Protein AF-A0A2G9U4A0-F1 (afdb_monomer_lite)

pLDDT: mean 71.08, std 21.42, range [26.77, 97.75]

Secondary structure (DSSP, 8-state):
-----TT---TTHHHHHHHHHHHHT---TTT------TT-TT--------PPPP-HHHHHHHHHHHHHHHHHSS-TTTT--GGGHHHHHHHHHHHTSHHHHHHHHTTS-HHHHHHHHHHHHH--TT----HHHHHHHHHHHHHHHHHHHHHHHHHHHHHHHHHS--

Sequence (166 aa):
MKCEGLKVKNPTLRHEARVYEALKTYSSPHFLTFEDRGLVDDRFVFIVLKMKEQSRKDDLESWWYMIIEFMLGKLPWADMKPNQIDEIKHMKKQVRLKPNLKKFLKNTPEEYMTNIILYIDTLHYNSIPDYDHVAAHLEAAVKAVSAKLIEILFTTHNFLETNEIL

Organism: Teladorsagia circumcincta (NCBI:txid45464)

Structure (mmCIF, N/CA/C/O backbone):
data_AF-A0A2G9U4A0-F1
#
_entry.id   AF-A0A2G9U4A0-F1
#
loop_
_atom_site.group_PDB
_atom_site.id
_atom_site.type_symbol
_atom_site.label_atom_id
_atom_site.label_alt_id
_atom_site.label_comp_id
_atom_site.label_asym_id
_atom_site.label_entity_id
_atom_site.label_seq_id
_atom_site.pdbx_PDB_ins_code
_atom_site.Cartn_x
_atom_site.Cartn_y
_atom_site.Cartn_z
_atom_site.occupancy
_atom_site.B_iso_or_equiv
_atom_site.auth_seq_id
_atom_site.auth_comp_id
_atom_site.auth_asym_id
_atom_site.auth_atom_id
_atom_site.pdbx_PDB_model_num
ATOM 1 N N . MET A 1 1 ? 6.999 -5.408 -21.739 1.00 31.44 1 MET A N 1
ATOM 2 C CA . MET A 1 1 ? 7.551 -4.446 -22.716 1.00 31.44 1 MET A CA 1
ATOM 3 C C . MET A 1 1 ? 6.690 -4.501 -23.963 1.00 31.44 1 MET A C 1
ATOM 5 O O . MET A 1 1 ? 6.592 -5.568 -24.557 1.00 31.44 1 MET A O 1
ATOM 9 N N . LYS A 1 2 ? 6.059 -3.400 -24.371 1.00 26.77 2 LYS A N 1
ATOM 10 C CA . LYS A 1 2 ? 5.556 -3.286 -25.743 1.00 26.77 2 LYS A CA 1
ATOM 11 C C . LYS A 1 2 ? 5.960 -1.916 -26.267 1.00 26.77 2 LYS A C 1
ATOM 13 O O . LYS A 1 2 ? 5.456 -0.899 -25.812 1.00 26.77 2 LYS A O 1
ATOM 18 N N . CYS A 1 3 ? 6.938 -1.926 -27.160 1.00 34.81 3 CYS A N 1
ATOM 19 C CA . CYS A 1 3 ? 7.445 -0.761 -27.863 1.00 34.81 3 CYS A CA 1
ATOM 20 C C . CYS A 1 3 ? 7.218 -1.046 -29.340 1.00 34.81 3 CYS A C 1
ATOM 22 O O . CYS A 1 3 ? 7.746 -2.029 -29.857 1.00 34.81 3 CYS A O 1
ATOM 24 N N . GLU A 1 4 ? 6.430 -0.224 -30.015 1.00 38.50 4 GLU A N 1
ATOM 25 C CA . GLU A 1 4 ? 6.264 -0.326 -31.459 1.00 38.50 4 GLU A CA 1
ATOM 26 C C . GLU A 1 4 ? 6.776 0.962 -32.090 1.00 38.50 4 GLU A C 1
ATOM 28 O O . GLU A 1 4 ? 6.467 2.064 -31.641 1.00 38.50 4 GLU A O 1
ATOM 33 N N . GLY A 1 5 ? 7.637 0.825 -33.097 1.00 39.84 5 GLY A N 1
ATOM 34 C CA . GLY A 1 5 ? 8.106 1.970 -33.866 1.00 39.84 5 GLY A CA 1
ATOM 35 C C . GLY A 1 5 ? 6.970 2.562 -34.701 1.00 39.84 5 GLY A C 1
ATOM 36 O O . GLY A 1 5 ? 6.062 1.846 -35.110 1.00 39.84 5 GLY A O 1
ATOM 37 N N . LEU A 1 6 ? 7.073 3.848 -35.046 1.00 40.47 6 LEU A N 1
ATOM 38 C CA . LEU A 1 6 ? 6.104 4.594 -35.872 1.00 40.47 6 LEU A CA 1
ATOM 39 C C . LEU A 1 6 ? 5.721 3.890 -37.196 1.00 40.47 6 LEU A C 1
ATOM 41 O O . LEU A 1 6 ? 4.683 4.166 -37.786 1.00 40.47 6 LEU A O 1
ATOM 45 N N . LYS A 1 7 ? 6.569 2.976 -37.678 1.00 44.50 7 LYS A N 1
ATOM 46 C CA . LYS A 1 7 ? 6.385 2.224 -38.928 1.00 44.50 7 LYS A CA 1
ATOM 47 C C . LYS A 1 7 ? 5.835 0.805 -38.728 1.00 44.50 7 LYS A C 1
ATOM 49 O O . LYS A 1 7 ? 5.693 0.070 -39.705 1.00 44.50 7 LYS A O 1
ATOM 54 N N . VAL A 1 8 ? 5.545 0.396 -37.494 1.00 47.66 8 VAL A N 1
ATOM 55 C CA . VAL A 1 8 ? 4.986 -0.925 -37.191 1.00 47.66 8 VAL A CA 1
ATOM 56 C C . VAL A 1 8 ? 3.507 -0.931 -37.565 1.00 47.66 8 VAL A C 1
ATOM 58 O O . VAL A 1 8 ? 2.704 -0.174 -37.029 1.00 47.66 8 VAL A O 1
ATOM 61 N N . LYS A 1 9 ? 3.125 -1.800 -38.503 1.00 48.53 9 LYS A N 1
ATOM 62 C CA . LYS A 1 9 ? 1.715 -2.038 -38.827 1.00 48.53 9 LYS A CA 1
ATOM 63 C C . LYS A 1 9 ? 1.155 -3.089 -37.871 1.00 48.53 9 LYS A C 1
ATOM 65 O O . LYS A 1 9 ? 1.306 -4.282 -38.113 1.00 48.53 9 LYS A O 1
ATOM 70 N N . ASN A 1 10 ? 0.508 -2.640 -36.798 1.00 49.88 10 ASN A N 1
ATOM 71 C CA . ASN A 1 10 ? -0.194 -3.490 -35.835 1.00 49.88 10 ASN A CA 1
ATOM 72 C C . ASN A 1 10 ? -1.723 -3.294 -35.951 1.00 49.88 10 ASN A C 1
ATOM 74 O O . ASN A 1 10 ? -2.191 -2.156 -35.892 1.00 49.88 10 ASN A O 1
ATOM 78 N N . PRO A 1 11 ? -2.531 -4.363 -36.089 1.00 54.50 11 PRO A N 1
ATOM 79 C CA . PRO A 1 11 ? -3.995 -4.262 -36.158 1.00 54.50 11 PRO A CA 1
ATOM 80 C C . PRO A 1 11 ? -4.647 -3.637 -34.906 1.00 54.50 11 PRO A C 1
ATOM 82 O O . PRO A 1 11 ? -5.750 -3.090 -34.996 1.00 54.50 11 PRO A O 1
ATOM 85 N N . THR A 1 12 ? -3.959 -3.653 -33.760 1.00 48.00 12 THR A N 1
ATOM 86 C CA . THR A 1 12 ? -4.426 -3.084 -32.480 1.00 48.00 12 THR A CA 1
ATOM 87 C C . THR A 1 12 ? -4.358 -1.550 -32.442 1.00 48.00 12 THR A C 1
ATOM 89 O O . THR A 1 12 ? -5.209 -0.922 -31.813 1.00 48.00 12 THR A O 1
ATOM 92 N N . LEU A 1 13 ? -3.451 -0.928 -33.215 1.00 49.50 13 LEU A N 1
ATOM 93 C CA . LEU A 1 13 ? -3.317 0.539 -33.332 1.00 49.50 1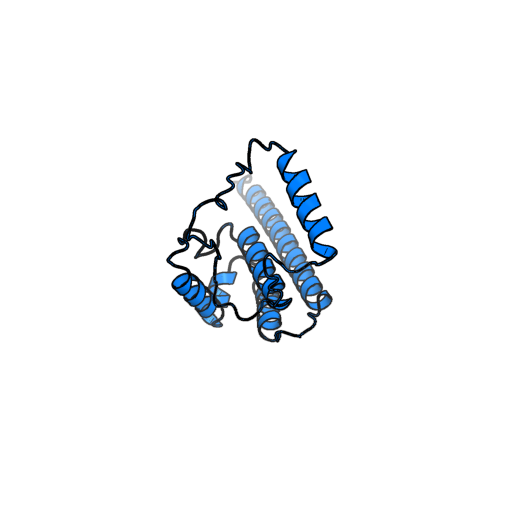3 LEU A CA 1
ATOM 94 C C . LEU A 1 13 ? -4.613 1.212 -33.794 1.00 49.50 13 LEU A C 1
ATOM 96 O O . LEU A 1 13 ? -4.877 2.365 -33.477 1.00 49.50 13 LEU A O 1
ATOM 100 N N . ARG A 1 14 ? -5.454 0.489 -34.541 1.00 48.91 14 ARG A N 1
ATOM 101 C CA . ARG A 1 14 ? -6.740 0.998 -35.029 1.00 48.91 14 ARG A CA 1
ATOM 102 C C . ARG A 1 14 ? -7.757 1.196 -33.901 1.00 48.91 14 ARG A C 1
ATOM 104 O O . ARG A 1 14 ? -8.622 2.057 -34.020 1.00 48.91 14 ARG A O 1
ATOM 111 N N . HIS A 1 15 ? -7.664 0.401 -32.834 1.00 49.72 15 HIS A N 1
ATOM 112 C CA . HIS A 1 15 ? -8.517 0.537 -31.651 1.00 49.72 15 HIS A CA 1
ATOM 113 C C . HIS A 1 15 ? -8.030 1.691 -30.777 1.00 49.72 15 HIS A C 1
ATOM 115 O O . HIS A 1 15 ? -8.831 2.537 -30.394 1.00 49.72 15 HIS A O 1
ATOM 121 N N . GLU A 1 16 ? -6.718 1.793 -30.567 1.00 49.91 16 GLU A N 1
ATOM 122 C CA . GLU A 1 16 ? -6.102 2.909 -29.843 1.00 49.91 16 GLU A CA 1
ATOM 123 C C . GLU A 1 16 ? -6.368 4.245 -30.559 1.00 49.91 16 GLU A C 1
ATOM 125 O O . GLU A 1 16 ? -6.848 5.189 -29.939 1.00 49.91 16 GLU A O 1
ATOM 130 N N . ALA A 1 17 ? -6.212 4.309 -31.886 1.00 52.75 17 ALA A N 1
ATOM 131 C CA . ALA A 1 17 ? -6.543 5.489 -32.692 1.00 52.75 17 ALA A CA 1
ATOM 132 C C . ALA A 1 17 ? -8.034 5.877 -32.633 1.00 52.75 17 ALA A C 1
ATOM 134 O O . ALA A 1 17 ? -8.365 7.059 -32.684 1.00 52.75 17 ALA A O 1
ATOM 135 N N . ARG A 1 18 ? -8.946 4.904 -32.499 1.00 51.78 18 ARG A N 1
ATOM 136 C CA . ARG A 1 18 ? -10.384 5.172 -32.308 1.00 51.78 18 ARG A CA 1
ATOM 137 C C . ARG A 1 18 ? -10.678 5.774 -30.942 1.00 51.78 18 ARG A C 1
ATOM 139 O O . ARG A 1 18 ? -11.528 6.652 -30.855 1.00 51.78 18 ARG A O 1
ATOM 146 N N . VAL A 1 19 ? -9.972 5.334 -29.902 1.00 54.06 19 VAL A N 1
ATOM 147 C CA . VAL A 1 19 ? -10.039 5.964 -28.576 1.00 54.06 19 VAL A CA 1
ATOM 148 C C . VAL A 1 19 ? -9.502 7.398 -28.655 1.00 54.06 19 VAL A C 1
ATOM 150 O O . VAL A 1 19 ? -10.145 8.307 -28.142 1.00 54.06 19 VAL A O 1
ATOM 153 N N . TYR A 1 20 ? -8.402 7.631 -29.380 1.00 53.97 20 TYR A N 1
ATOM 154 C CA . TYR A 1 20 ? -7.873 8.979 -29.639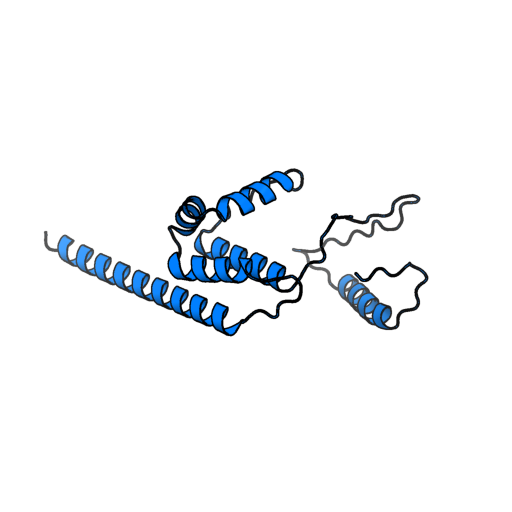 1.00 53.97 20 TYR A CA 1
ATOM 155 C C . TYR A 1 20 ? -8.865 9.897 -30.377 1.00 53.97 20 TYR A C 1
ATOM 157 O O . TYR A 1 20 ? -9.032 11.050 -29.988 1.00 53.97 20 TYR A O 1
ATOM 165 N N . GLU A 1 21 ? -9.544 9.406 -31.416 1.00 56.94 21 GLU A N 1
ATOM 166 C CA . GLU A 1 21 ? -10.603 10.146 -32.128 1.00 56.94 21 GLU A CA 1
ATOM 167 C C . GLU A 1 21 ? -11.827 10.422 -31.237 1.00 56.94 21 GLU A C 1
ATOM 169 O O . GLU A 1 21 ? -12.341 11.540 -31.190 1.00 56.94 21 GLU A O 1
ATOM 174 N N . ALA A 1 22 ? -12.264 9.434 -30.452 1.00 55.66 22 ALA A N 1
ATOM 175 C CA . ALA A 1 22 ? -13.383 9.595 -29.524 1.00 55.66 22 ALA A CA 1
ATOM 176 C C . ALA A 1 22 ? -13.084 10.620 -28.413 1.00 55.66 22 ALA A C 1
ATOM 178 O O . ALA A 1 22 ? -13.973 11.347 -27.982 1.00 55.66 22 ALA A O 1
ATOM 179 N N . LEU A 1 23 ? -11.830 10.736 -27.976 1.00 50.84 23 LEU A N 1
ATOM 180 C CA . LEU A 1 23 ? -11.435 11.729 -26.975 1.00 50.84 23 LEU A CA 1
ATOM 181 C C . LEU A 1 23 ? -11.377 13.155 -27.540 1.00 50.84 23 LEU A C 1
ATOM 183 O O . LEU A 1 23 ? -11.669 14.099 -26.810 1.00 50.84 23 LEU A O 1
ATOM 187 N N . LYS A 1 24 ? -11.081 13.333 -28.836 1.00 55.12 24 LYS A N 1
ATOM 188 C CA . LYS A 1 24 ? -11.136 14.652 -29.499 1.00 55.12 24 LYS A CA 1
ATOM 189 C C . LYS A 1 24 ? -12.550 15.224 -29.587 1.00 55.12 24 LYS A C 1
ATOM 191 O O . LYS A 1 24 ? -12.711 16.438 -29.666 1.00 55.12 24 LYS A O 1
ATOM 196 N N . THR A 1 25 ? -13.567 14.366 -29.589 1.00 58.81 25 THR A N 1
ATOM 197 C CA . THR A 1 25 ? -14.973 14.785 -29.709 1.00 58.81 25 THR A CA 1
ATOM 198 C C . THR A 1 25 ? -15.614 15.154 -28.370 1.00 58.81 25 THR A C 1
ATOM 200 O O . THR A 1 25 ? -16.719 15.695 -28.360 1.00 58.81 25 THR A O 1
ATOM 203 N N . TYR A 1 26 ? -14.925 14.937 -27.244 1.00 49.69 26 TYR A N 1
ATOM 204 C CA . TYR A 1 26 ? -15.447 15.226 -25.910 1.00 49.69 26 TYR A CA 1
ATOM 205 C C . TYR A 1 26 ? -14.808 16.492 -25.320 1.00 49.69 26 TYR A C 1
ATOM 207 O O . TYR A 1 26 ? -13.662 16.484 -24.874 1.00 49.69 26 TYR A O 1
ATOM 215 N N . SER A 1 27 ? -15.558 17.596 -25.282 1.00 51.53 27 SER A N 1
ATOM 216 C CA . SER A 1 27 ? -15.140 18.818 -24.583 1.00 51.53 27 SER A CA 1
ATOM 217 C C . SER A 1 27 ? -15.582 18.739 -23.121 1.00 51.53 27 SER A C 1
ATOM 219 O O . SER A 1 27 ? -16.753 18.943 -22.804 1.00 51.53 27 SER A O 1
ATOM 221 N N . SER A 1 28 ? -14.657 18.386 -22.225 1.00 48.31 28 SER A N 1
ATOM 222 C CA . SER A 1 28 ? -14.900 18.427 -20.781 1.00 48.31 28 SER A CA 1
ATOM 223 C C . SER A 1 28 ? -14.330 19.722 -20.200 1.00 48.31 28 SER A C 1
ATOM 225 O O . SER A 1 28 ? -13.112 19.897 -20.213 1.00 48.31 28 SER A O 1
ATOM 227 N N . PRO A 1 29 ? -15.159 20.612 -19.629 1.00 50.59 29 PRO A N 1
ATOM 228 C CA . PRO A 1 29 ? -14.690 21.876 -19.068 1.00 50.59 29 PRO A CA 1
ATOM 229 C C . PRO A 1 29 ? -13.950 21.716 -17.730 1.00 50.59 29 PRO A C 1
ATOM 231 O O . PRO A 1 29 ? -13.636 22.722 -17.102 1.00 50.59 29 PRO A O 1
ATOM 234 N N . HIS A 1 30 ? -13.752 20.493 -17.220 1.00 38.94 30 HIS A N 1
ATOM 235 C CA . HIS A 1 30 ? -13.213 20.268 -15.869 1.00 38.94 30 HIS A CA 1
ATOM 236 C C . HIS A 1 30 ? -11.914 19.455 -15.840 1.00 38.94 30 HIS A C 1
ATOM 238 O O . HIS A 1 30 ? -11.149 19.607 -14.894 1.00 38.94 30 HIS A O 1
ATOM 244 N N . PHE A 1 31 ? -11.637 18.613 -16.847 1.00 42.66 31 PHE A N 1
ATOM 245 C CA . PHE A 1 31 ? -10.534 17.642 -16.741 1.00 42.66 31 PHE A CA 1
ATOM 246 C C . PHE A 1 31 ? -9.672 17.435 -17.996 1.00 42.66 31 PHE A C 1
ATOM 248 O O . PHE A 1 31 ? -8.701 16.687 -17.917 1.00 42.66 31 PHE A O 1
ATOM 255 N N . LEU A 1 32 ? -9.943 18.087 -19.134 1.00 45.09 32 LEU A N 1
ATOM 256 C CA . LEU A 1 32 ? -9.089 17.953 -20.322 1.00 45.09 32 LEU A CA 1
ATOM 257 C C . LEU A 1 32 ? -9.018 19.252 -21.140 1.00 45.09 32 LEU A C 1
ATOM 259 O O . LEU A 1 32 ? -9.975 19.620 -21.815 1.00 45.09 32 LEU A O 1
ATOM 263 N N . THR A 1 33 ? -7.847 19.886 -21.172 1.00 44.03 33 THR A N 1
ATOM 264 C CA . THR A 1 33 ? -7.403 20.664 -22.335 1.00 44.03 33 THR A CA 1
ATOM 265 C C . THR A 1 33 ? -6.446 19.789 -23.139 1.00 44.03 33 THR A C 1
ATOM 267 O O . THR A 1 33 ? -5.415 19.341 -22.640 1.00 44.03 33 THR A O 1
ATOM 270 N N . PHE A 1 34 ? -6.818 19.481 -24.379 1.00 46.81 34 PHE A N 1
ATOM 271 C CA . PHE A 1 34 ? -5.982 18.705 -25.290 1.00 46.81 34 PHE A CA 1
ATOM 272 C C . PHE A 1 34 ? -4.877 19.603 -25.864 1.00 46.81 34 PHE A C 1
ATOM 274 O O . PHE A 1 34 ? -5.173 20.572 -26.559 1.00 46.81 34 PHE A O 1
ATOM 281 N N . GLU A 1 35 ? -3.612 19.272 -25.602 1.00 48.62 35 GLU A N 1
ATOM 282 C CA . GLU A 1 35 ? -2.457 19.902 -26.250 1.00 48.62 35 GLU A CA 1
ATOM 283 C C . GLU A 1 35 ? -1.619 18.848 -26.981 1.00 48.62 35 GLU A C 1
ATOM 285 O O . GLU A 1 35 ? -0.912 18.051 -26.360 1.00 48.62 35 GLU A O 1
ATOM 290 N N . ASP A 1 36 ? -1.676 18.859 -28.314 1.00 47.69 36 ASP A N 1
ATOM 291 C CA . ASP A 1 36 ? -0.812 18.037 -29.160 1.00 47.69 36 ASP A CA 1
ATOM 292 C C . ASP A 1 36 ? 0.560 18.705 -29.311 1.00 47.69 36 ASP A C 1
ATOM 294 O O . ASP A 1 36 ? 0.721 19.703 -30.014 1.00 47.69 36 ASP A O 1
ATOM 298 N N . ARG A 1 37 ? 1.562 18.163 -28.614 1.00 47.09 37 ARG A N 1
ATOM 299 C CA . ARG A 1 37 ? 2.949 18.656 -28.643 1.00 47.09 37 ARG A CA 1
ATOM 300 C C . ARG A 1 37 ? 3.863 17.813 -29.542 1.00 47.09 37 ARG A C 1
ATOM 302 O O . ARG A 1 37 ? 5.082 17.963 -29.469 1.00 47.09 37 ARG A O 1
ATOM 309 N N . GLY A 1 38 ? 3.300 16.934 -30.375 1.00 48.53 38 GLY A N 1
ATOM 310 C CA . GLY A 1 38 ? 4.036 15.981 -31.216 1.00 48.53 38 GLY A CA 1
ATOM 311 C C . GLY A 1 38 ? 4.685 16.558 -32.481 1.00 48.53 38 GLY A C 1
ATOM 312 O O . GLY A 1 38 ? 5.309 15.807 -33.222 1.00 48.53 38 GLY A O 1
ATOM 313 N N . LEU A 1 39 ? 4.552 17.863 -32.739 1.00 48.91 39 LEU A N 1
ATOM 314 C CA . LEU A 1 39 ? 5.024 18.539 -33.960 1.00 48.91 39 LEU A CA 1
ATOM 315 C C . LEU A 1 39 ? 6.296 19.388 -33.764 1.00 48.91 39 LEU A C 1
ATOM 317 O O . LEU A 1 39 ? 6.558 20.296 -34.547 1.00 48.91 39 LEU A O 1
ATOM 321 N N . VAL A 1 40 ? 7.084 19.139 -32.715 1.00 47.78 40 VAL A N 1
ATOM 322 C CA . VAL A 1 40 ? 8.364 19.840 -32.515 1.00 47.78 40 VAL A CA 1
ATOM 323 C C . VAL A 1 40 ? 9.497 19.006 -33.108 1.00 47.78 40 VAL A C 1
ATOM 325 O O . VAL A 1 40 ? 9.807 17.935 -32.582 1.00 47.78 40 VAL A O 1
ATOM 328 N N . ASP A 1 41 ? 10.124 19.512 -34.172 1.00 38.97 41 ASP A N 1
ATOM 329 C CA . ASP A 1 41 ? 11.323 18.902 -34.754 1.00 38.97 41 ASP A CA 1
ATOM 330 C C . ASP A 1 41 ? 12.420 18.736 -33.680 1.00 38.97 41 ASP A C 1
ATOM 332 O O . ASP A 1 41 ? 12.645 19.620 -32.849 1.00 38.97 41 ASP A O 1
ATOM 336 N N . ASP A 1 42 ? 13.050 17.557 -33.663 1.00 43.38 42 ASP A N 1
ATOM 337 C CA . ASP A 1 42 ? 14.041 17.091 -32.675 1.00 43.38 42 ASP A CA 1
ATOM 338 C C . ASP A 1 42 ? 13.575 16.916 -31.216 1.00 43.38 42 ASP A C 1
ATOM 340 O O . ASP A 1 42 ? 14.397 16.844 -30.295 1.00 43.38 42 ASP A O 1
ATOM 344 N N . ARG A 1 43 ? 12.273 16.723 -30.953 1.00 34.16 43 ARG A N 1
ATOM 345 C CA . ARG A 1 43 ? 11.827 16.251 -29.626 1.00 34.16 43 ARG A CA 1
ATOM 346 C C . ARG A 1 43 ? 10.896 15.045 -29.656 1.00 34.16 43 ARG A C 1
ATOM 348 O O . ARG A 1 43 ? 9.686 15.157 -29.804 1.00 34.16 43 ARG A O 1
ATOM 355 N N . PHE A 1 44 ? 11.471 13.891 -29.317 1.00 31.88 44 PHE A N 1
ATOM 356 C CA . PHE A 1 44 ? 10.743 12.783 -28.707 1.00 31.88 44 PHE A CA 1
ATOM 357 C C . PHE A 1 44 ? 10.364 13.153 -27.269 1.00 31.88 44 PHE A C 1
ATOM 359 O O . PHE A 1 44 ? 11.238 13.321 -26.419 1.00 31.88 44 PHE A O 1
ATOM 366 N N . VAL A 1 45 ? 9.071 13.238 -26.964 1.00 32.69 45 VAL A N 1
ATOM 367 C CA . VAL A 1 45 ? 8.609 13.301 -25.571 1.00 32.69 45 VAL A CA 1
ATOM 368 C C . VAL A 1 45 ? 8.256 11.886 -25.127 1.00 32.69 45 VAL A C 1
ATOM 370 O O . VAL A 1 45 ? 7.108 11.459 -25.189 1.00 32.69 45 VAL A O 1
ATOM 373 N N . PHE A 1 46 ? 9.270 11.145 -24.684 1.00 32.72 46 PHE A N 1
ATOM 374 C CA . PHE A 1 46 ? 9.072 9.951 -23.869 1.00 32.72 46 PHE A CA 1
ATOM 375 C C . PHE A 1 46 ? 9.365 10.307 -22.416 1.00 32.72 46 PHE A C 1
ATOM 377 O O . PHE A 1 46 ? 10.453 10.782 -22.091 1.00 32.72 46 PHE A O 1
ATOM 384 N N . ILE A 1 47 ? 8.425 10.016 -21.519 1.00 31.16 47 ILE A N 1
ATOM 385 C CA . ILE A 1 47 ? 8.757 9.859 -20.106 1.00 31.16 47 ILE A CA 1
ATOM 386 C C . ILE A 1 47 ? 9.435 8.491 -19.980 1.00 31.16 47 ILE A C 1
ATOM 388 O O . ILE A 1 47 ? 8.782 7.455 -19.864 1.00 31.16 47 ILE A O 1
ATOM 392 N N . VAL A 1 48 ? 10.767 8.481 -20.054 1.00 31.97 48 VAL A N 1
ATOM 393 C CA . VAL A 1 48 ? 11.584 7.297 -19.767 1.00 31.97 48 VAL A CA 1
ATOM 394 C C . VAL A 1 48 ? 11.732 7.195 -18.254 1.00 31.97 48 VAL A C 1
ATOM 396 O O . VAL A 1 48 ? 12.718 7.636 -17.666 1.00 31.97 48 VAL A O 1
ATOM 399 N N . LEU A 1 49 ? 10.738 6.609 -17.593 1.00 30.44 49 LEU A N 1
ATOM 400 C CA . LEU A 1 49 ? 10.975 6.064 -16.265 1.00 30.44 49 LEU A CA 1
ATOM 401 C C . LEU A 1 49 ? 11.768 4.772 -16.462 1.00 30.44 49 LEU A C 1
ATOM 403 O O . LEU A 1 49 ? 11.332 3.866 -17.171 1.00 30.44 49 LEU A O 1
ATOM 407 N N . LYS A 1 50 ? 12.951 4.683 -15.851 1.00 30.66 50 LYS A N 1
ATOM 408 C CA . LYS A 1 50 ? 13.740 3.448 -15.772 1.00 30.66 50 LYS A CA 1
ATOM 409 C C . LYS A 1 50 ? 12.965 2.451 -14.898 1.00 30.66 50 LYS A C 1
ATOM 411 O O . LYS A 1 50 ? 13.233 2.321 -13.707 1.00 30.66 50 LYS A O 1
ATOM 416 N N . MET A 1 51 ? 11.929 1.836 -15.460 1.00 36.84 51 MET A N 1
ATOM 417 C CA . MET A 1 51 ? 11.007 0.964 -14.742 1.00 36.84 51 MET A CA 1
ATOM 418 C C . MET A 1 51 ? 11.465 -0.481 -14.902 1.00 36.84 51 MET A C 1
ATOM 420 O O . MET A 1 51 ? 11.577 -0.991 -16.015 1.00 36.84 51 MET A O 1
ATOM 424 N N . LYS A 1 52 ? 11.680 -1.166 -13.773 1.00 51.00 52 LYS A N 1
ATOM 425 C CA . LYS A 1 52 ? 11.302 -2.582 -13.719 1.00 51.00 52 LYS A CA 1
ATOM 426 C C . LYS A 1 52 ? 9.857 -2.656 -14.211 1.00 51.00 52 LYS A C 1
ATOM 428 O O . LYS A 1 52 ? 9.067 -1.797 -13.832 1.00 51.00 52 LYS A O 1
ATOM 433 N N . GLU A 1 53 ? 9.538 -3.611 -15.074 1.00 62.22 53 GLU A N 1
ATOM 434 C CA . GLU A 1 53 ? 8.163 -3.777 -15.542 1.00 62.22 53 GLU A CA 1
ATOM 435 C C . GLU A 1 53 ? 7.204 -3.822 -14.337 1.00 62.22 53 GLU A C 1
ATOM 437 O O . GLU A 1 53 ? 7.519 -4.452 -13.325 1.00 62.22 53 GLU A O 1
ATOM 442 N N . GLN A 1 54 ? 6.086 -3.094 -14.421 1.00 71.62 54 GLN A N 1
ATOM 443 C CA . GLN A 1 54 ? 5.038 -3.126 -13.400 1.00 71.62 54 GLN A CA 1
ATOM 444 C C . GLN A 1 54 ? 4.247 -4.430 -13.517 1.00 71.62 54 GLN A C 1
ATOM 446 O O . GLN A 1 54 ? 4.071 -4.971 -14.610 1.00 71.62 54 GLN A O 1
ATOM 451 N N . SER A 1 55 ? 3.781 -4.930 -12.384 1.00 83.06 55 SER A N 1
ATOM 452 C CA . SER A 1 55 ? 3.054 -6.185 -12.231 1.00 83.06 55 SER A CA 1
ATOM 453 C C . SER A 1 55 ? 1.782 -6.003 -11.417 1.00 83.06 55 SER A C 1
ATOM 455 O O . SER A 1 55 ? 1.582 -4.981 -10.768 1.00 83.06 55 SER A O 1
ATOM 457 N N . ARG A 1 56 ? 0.961 -7.058 -11.356 1.00 87.75 56 ARG A N 1
ATOM 458 C CA . ARG A 1 56 ? -0.276 -7.105 -10.553 1.00 87.75 56 ARG A CA 1
ATOM 459 C C . ARG A 1 56 ? -0.081 -6.702 -9.091 1.00 87.75 56 ARG A C 1
ATOM 461 O O . ARG A 1 56 ? -1.005 -6.199 -8.461 1.00 87.75 56 ARG A O 1
ATOM 468 N N . LYS A 1 57 ? 1.105 -6.948 -8.526 1.00 88.44 57 LYS A N 1
ATOM 469 C CA . LYS A 1 57 ? 1.394 -6.559 -7.143 1.00 88.44 57 LYS A CA 1
ATOM 470 C C . LYS A 1 57 ? 1.526 -5.042 -6.988 1.00 88.44 57 LYS A C 1
ATOM 472 O O . LYS A 1 57 ? 1.160 -4.516 -5.946 1.00 88.44 57 LYS A O 1
ATOM 477 N N . ASP A 1 58 ? 2.038 -4.357 -8.011 1.00 85.38 58 ASP A N 1
ATOM 478 C CA . ASP A 1 58 ? 2.228 -2.906 -8.004 1.00 85.38 58 ASP A CA 1
ATOM 479 C C . ASP A 1 58 ? 0.865 -2.190 -8.079 1.00 85.38 58 ASP A C 1
ATOM 481 O O . ASP A 1 58 ? 0.666 -1.155 -7.435 1.00 85.38 58 ASP A O 1
ATOM 485 N N . ASP A 1 59 ? -0.105 -2.794 -8.779 1.00 88.38 59 ASP A N 1
ATOM 486 C CA . ASP A 1 59 ? -1.508 -2.361 -8.765 1.00 88.38 59 ASP A CA 1
ATOM 487 C C . ASP A 1 59 ? -2.131 -2.519 -7.366 1.00 88.38 59 ASP A C 1
ATOM 489 O O . ASP A 1 59 ? -2.749 -1.584 -6.853 1.00 88.38 59 ASP A O 1
ATOM 493 N N . LEU A 1 60 ? -1.923 -3.668 -6.706 1.00 88.44 60 LEU A N 1
ATOM 494 C CA . LEU A 1 60 ? -2.409 -3.903 -5.338 1.00 88.44 60 LEU A CA 1
ATOM 495 C C . LEU A 1 60 ? -1.766 -2.971 -4.308 1.00 88.44 60 LEU A C 1
ATOM 497 O O . LEU A 1 60 ? -2.448 -2.491 -3.405 1.00 88.44 60 LEU A O 1
ATOM 501 N N . GLU A 1 61 ? -0.470 -2.693 -4.435 1.00 89.81 61 GLU A N 1
ATOM 502 C CA . GLU A 1 61 ? 0.220 -1.743 -3.564 1.00 89.81 61 GLU A CA 1
ATOM 503 C C . GLU A 1 61 ? -0.353 -0.329 -3.726 1.00 89.81 61 GLU A C 1
ATOM 505 O O . GLU A 1 61 ? -0.621 0.352 -2.732 1.00 89.81 61 GLU A O 1
ATOM 510 N N . SER A 1 62 ? -0.574 0.106 -4.970 1.00 86.06 62 SER A N 1
ATOM 511 C CA . SER A 1 62 ? -1.213 1.391 -5.270 1.00 86.06 62 SER A CA 1
ATOM 512 C C . SER A 1 62 ? -2.613 1.471 -4.663 1.00 86.06 62 SER A C 1
ATOM 514 O O . SER A 1 62 ? -2.930 2.443 -3.975 1.00 86.06 62 SER A O 1
ATOM 516 N N . TRP A 1 63 ? -3.417 0.421 -4.839 1.00 91.75 63 TRP A N 1
ATOM 517 C CA . TRP A 1 63 ? -4.750 0.321 -4.250 1.00 91.75 63 TRP A CA 1
ATOM 518 C C . TRP A 1 63 ? -4.719 0.389 -2.718 1.00 91.75 63 TRP A C 1
ATOM 520 O O . TRP A 1 63 ? -5.476 1.152 -2.120 1.00 91.75 63 TRP A O 1
ATOM 530 N N . TRP A 1 64 ? -3.807 -0.336 -2.068 1.00 93.75 64 TRP A N 1
ATOM 531 C CA . TRP A 1 64 ? -3.676 -0.306 -0.611 1.00 93.75 64 TRP A CA 1
ATOM 532 C C . TRP A 1 64 ? -3.388 1.111 -0.100 1.00 93.75 64 TRP A C 1
ATOM 534 O O . TRP A 1 64 ? -4.003 1.561 0.867 1.00 93.75 64 TRP A O 1
ATOM 544 N N . TYR A 1 65 ? -2.506 1.853 -0.779 1.00 86.88 65 TYR A N 1
ATOM 545 C CA . TYR A 1 65 ? -2.233 3.246 -0.429 1.00 86.88 65 TYR A CA 1
ATOM 546 C C . TYR A 1 65 ? -3.446 4.163 -0.618 1.00 86.88 65 TYR A C 1
ATOM 548 O O . TYR A 1 65 ? -3.645 5.040 0.221 1.00 86.88 65 TYR A O 1
ATOM 556 N N . MET A 1 66 ? -4.269 3.947 -1.649 1.00 84.12 66 MET A N 1
ATOM 557 C CA . MET A 1 66 ? -5.524 4.693 -1.830 1.00 84.12 66 MET A CA 1
ATOM 558 C C . MET A 1 66 ? -6.496 4.452 -0.671 1.00 84.12 66 MET A C 1
ATOM 560 O O . MET A 1 66 ? -7.069 5.398 -0.139 1.00 84.12 66 MET A O 1
ATOM 564 N N . ILE A 1 67 ? -6.653 3.199 -0.234 1.00 82.31 67 ILE A N 1
ATOM 565 C CA . ILE A 1 67 ? -7.523 2.864 0.902 1.00 82.31 67 ILE A CA 1
ATOM 566 C C . ILE A 1 67 ? -7.026 3.531 2.189 1.00 82.31 67 ILE A C 1
ATOM 568 O O . ILE A 1 67 ? -7.819 4.112 2.929 1.00 82.31 67 ILE A O 1
ATOM 572 N N . ILE A 1 68 ? -5.716 3.500 2.446 1.00 86.12 68 ILE A N 1
ATOM 573 C CA . ILE A 1 68 ? -5.134 4.193 3.600 1.00 86.12 68 ILE A CA 1
ATOM 574 C C . ILE A 1 68 ? -5.338 5.707 3.511 1.00 86.12 68 ILE A C 1
ATOM 576 O O . ILE A 1 68 ? -5.653 6.337 4.520 1.00 86.12 68 ILE A O 1
ATOM 580 N N . GLU A 1 69 ? -5.198 6.297 2.326 1.00 84.12 69 GLU A N 1
ATOM 581 C CA . GLU A 1 69 ? -5.467 7.719 2.121 1.00 84.12 69 GLU A CA 1
ATOM 582 C C . GLU A 1 69 ? -6.927 8.072 2.409 1.00 84.12 69 GLU A C 1
ATOM 584 O O . GLU A 1 69 ? -7.177 9.058 3.092 1.00 84.12 69 GLU A O 1
ATOM 589 N N . PHE A 1 70 ? -7.890 7.245 1.996 1.00 80.31 70 PHE A N 1
ATOM 590 C CA . PHE A 1 70 ? -9.300 7.456 2.342 1.00 80.31 70 PHE A CA 1
ATOM 591 C C . PHE A 1 70 ? -9.562 7.387 3.850 1.00 80.31 70 PHE A C 1
ATOM 593 O O . PHE A 1 70 ? -10.395 8.134 4.356 1.00 80.31 70 PHE A O 1
ATOM 600 N N . MET A 1 71 ? -8.844 6.531 4.584 1.00 82.75 71 MET A N 1
ATOM 601 C CA . MET A 1 71 ? -8.982 6.422 6.042 1.00 82.75 71 MET A CA 1
ATOM 602 C C . MET A 1 71 ? -8.311 7.580 6.795 1.00 82.75 71 MET A C 1
ATOM 604 O O . MET A 1 71 ? -8.825 8.030 7.816 1.00 82.75 71 MET A O 1
ATOM 608 N N . LEU A 1 72 ? -7.149 8.041 6.327 1.00 82.38 72 LEU A N 1
ATOM 609 C CA . LEU A 1 72 ? -6.334 9.055 7.010 1.00 82.38 72 LEU A CA 1
ATOM 610 C C . LEU A 1 72 ? -6.545 10.478 6.470 1.00 82.38 72 LEU A C 1
ATOM 612 O O . LEU A 1 72 ? -6.042 11.439 7.050 1.00 82.38 72 LEU A O 1
ATOM 616 N N . GLY A 1 73 ? -7.234 10.615 5.340 1.00 80.00 73 GLY A N 1
ATOM 617 C CA . GLY A 1 73 ? -7.430 11.849 4.580 1.00 80.00 73 GLY A CA 1
ATOM 618 C C . GLY A 1 73 ? -6.233 12.256 3.717 1.00 80.00 73 GLY A C 1
ATOM 619 O O . GLY A 1 73 ? -6.421 12.884 2.677 1.00 80.00 73 GLY A O 1
ATOM 620 N N . LYS A 1 74 ? -5.000 11.934 4.133 1.00 82.00 74 LYS A N 1
ATOM 621 C CA . LYS A 1 74 ? -3.784 12.335 3.417 1.00 82.00 74 LYS A CA 1
ATOM 622 C C . LYS A 1 74 ? -2.594 11.425 3.704 1.00 82.00 74 LYS A C 1
ATOM 624 O O . LYS A 1 74 ? -2.317 11.100 4.860 1.00 82.00 74 LYS A O 1
ATOM 629 N N . LEU A 1 75 ? -1.830 11.082 2.667 1.00 86.06 75 LEU A N 1
ATOM 630 C CA . LEU A 1 75 ? -0.548 10.389 2.824 1.00 86.06 75 LEU A CA 1
ATOM 631 C C . LEU A 1 75 ? 0.608 11.358 3.156 1.00 86.06 75 LEU A C 1
ATOM 633 O O . LEU A 1 75 ? 0.608 12.500 2.696 1.00 86.06 75 LEU A O 1
ATOM 637 N N . PRO A 1 76 ? 1.663 10.906 3.867 1.00 87.88 76 PRO A N 1
ATOM 638 C CA . PRO A 1 76 ? 2.816 11.738 4.232 1.00 87.88 76 PRO A CA 1
ATOM 639 C C . PRO A 1 76 ? 3.543 12.390 3.051 1.00 87.88 76 PRO A C 1
ATOM 641 O O . PRO A 1 76 ? 4.212 13.401 3.229 1.00 87.88 76 PRO A O 1
ATOM 644 N N . TRP A 1 77 ? 3.432 11.802 1.858 1.00 87.50 77 TRP A N 1
ATOM 645 C CA . TRP A 1 77 ? 4.064 12.278 0.626 1.00 87.50 77 TRP A CA 1
ATOM 646 C C . TRP A 1 77 ? 3.091 12.955 -0.351 1.00 87.50 77 TRP A C 1
ATOM 648 O O . TRP A 1 77 ? 3.472 13.216 -1.488 1.00 87.50 77 TRP A O 1
ATOM 658 N N . ALA A 1 78 ? 1.844 13.230 0.046 1.00 82.88 78 ALA A N 1
ATOM 659 C CA . ALA A 1 78 ? 0.824 13.764 -0.865 1.00 82.88 78 ALA A CA 1
ATOM 660 C C . ALA A 1 78 ? 1.167 15.155 -1.443 1.00 82.88 78 ALA A C 1
ATOM 662 O O . ALA A 1 78 ? 0.805 15.443 -2.578 1.00 82.88 78 ALA A O 1
ATOM 663 N N . ASP A 1 79 ? 1.905 15.994 -0.705 1.00 83.00 79 ASP A N 1
ATOM 664 C CA . ASP A 1 79 ? 2.314 17.339 -1.164 1.00 83.00 79 ASP A CA 1
ATOM 665 C C . ASP A 1 79 ? 3.679 17.370 -1.863 1.00 83.00 79 ASP A C 1
ATOM 667 O O . ASP A 1 79 ? 4.183 18.438 -2.226 1.00 83.00 79 ASP A O 1
ATOM 671 N N . MET A 1 80 ? 4.334 16.217 -2.002 1.00 79.00 80 MET A N 1
ATOM 672 C CA . MET A 1 80 ? 5.687 16.166 -2.542 1.00 79.00 80 MET A CA 1
ATOM 673 C C . MET A 1 80 ? 5.677 16.354 -4.054 1.00 79.00 80 MET A C 1
ATOM 675 O O . MET A 1 80 ? 4.835 15.826 -4.780 1.00 79.00 80 MET A O 1
ATOM 679 N N . LYS A 1 81 ? 6.654 17.113 -4.545 1.00 78.19 81 LYS A N 1
ATOM 680 C CA . LYS A 1 81 ? 6.748 17.469 -5.960 1.00 78.19 81 LYS A CA 1
ATOM 681 C C . LYS A 1 81 ? 7.342 16.321 -6.788 1.00 78.19 81 LYS A C 1
ATOM 683 O O . LYS A 1 81 ? 8.101 15.509 -6.258 1.00 78.19 81 LYS A O 1
ATOM 688 N N . PRO A 1 82 ? 7.101 16.278 -8.115 1.00 73.31 82 PRO A N 1
ATOM 689 C CA . PRO A 1 82 ? 7.644 15.230 -8.987 1.00 73.31 82 PRO A CA 1
ATOM 690 C C . PRO A 1 82 ? 9.175 15.083 -8.946 1.00 73.31 82 PRO A C 1
ATOM 692 O O . PRO A 1 82 ? 9.698 13.988 -9.131 1.00 73.31 82 PRO A O 1
ATOM 695 N N . ASN A 1 83 ? 9.908 16.164 -8.664 1.00 78.81 83 ASN A N 1
ATOM 696 C CA . ASN A 1 83 ? 11.365 16.139 -8.507 1.00 78.81 83 ASN A CA 1
ATOM 697 C C . ASN A 1 83 ? 11.840 15.497 -7.186 1.00 78.81 83 ASN A C 1
ATOM 699 O O . ASN A 1 83 ? 13.035 15.268 -7.032 1.00 78.81 83 ASN A O 1
ATOM 703 N N . GLN A 1 84 ? 10.935 15.174 -6.258 1.00 70.94 84 GLN A N 1
ATOM 704 C CA . GLN A 1 84 ? 11.224 14.501 -4.985 1.00 70.94 84 GLN A CA 1
ATOM 705 C C . GLN A 1 84 ? 10.914 12.994 -5.031 1.00 70.94 84 GLN A C 1
ATOM 707 O O . GLN A 1 84 ? 10.787 12.344 -3.996 1.00 70.94 84 GLN A O 1
ATOM 712 N N . ILE A 1 85 ? 10.788 12.401 -6.223 1.00 75.75 85 ILE A N 1
ATOM 713 C CA . ILE A 1 85 ? 10.362 11.003 -6.391 1.00 75.75 85 ILE A CA 1
ATOM 714 C C . ILE A 1 85 ? 11.228 9.991 -5.623 1.00 75.75 85 ILE A C 1
ATOM 716 O O . ILE A 1 85 ? 10.715 8.985 -5.132 1.00 75.75 85 ILE A O 1
ATOM 720 N N . ASP A 1 86 ? 12.530 10.240 -5.486 1.00 80.94 86 ASP A N 1
ATOM 721 C CA . ASP A 1 86 ? 13.429 9.345 -4.752 1.00 80.94 86 ASP A CA 1
ATOM 722 C C . ASP A 1 86 ? 13.266 9.468 -3.234 1.00 80.94 86 ASP A C 1
ATOM 724 O O . ASP A 1 86 ? 13.374 8.468 -2.521 1.00 80.94 86 ASP A O 1
ATOM 728 N N . GLU A 1 87 ? 12.897 10.652 -2.750 1.00 83.00 87 GLU A N 1
ATOM 729 C CA . GLU A 1 87 ? 12.514 10.881 -1.359 1.00 83.00 87 GLU A CA 1
ATOM 730 C C . GLU A 1 87 ? 11.187 10.171 -1.048 1.00 83.00 87 GLU A C 1
ATOM 732 O O . GLU A 1 87 ? 11.108 9.427 -0.072 1.00 83.00 87 GLU A O 1
ATOM 737 N N . ILE A 1 88 ? 10.191 10.258 -1.942 1.00 80.38 88 ILE A N 1
ATOM 738 C CA . ILE A 1 88 ? 8.923 9.512 -1.827 1.00 80.38 88 ILE A CA 1
ATOM 739 C C . ILE A 1 88 ? 9.189 8.002 -1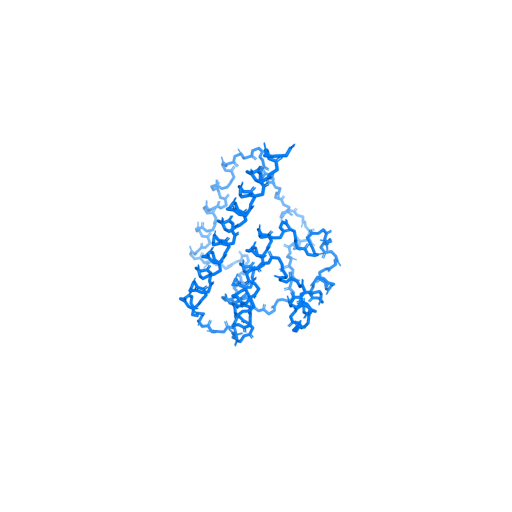.753 1.00 80.38 88 ILE A C 1
ATOM 741 O O . ILE A 1 88 ? 8.660 7.311 -0.879 1.00 80.38 88 ILE A O 1
ATOM 745 N N . LYS A 1 89 ? 10.039 7.465 -2.640 1.00 79.44 89 LYS A N 1
ATOM 746 C CA . LYS A 1 89 ? 10.435 6.044 -2.605 1.00 79.44 89 LYS A CA 1
ATOM 747 C C . LYS A 1 89 ? 11.114 5.684 -1.286 1.00 79.44 89 LYS A C 1
ATOM 749 O O . LYS A 1 89 ? 10.865 4.601 -0.754 1.00 79.44 89 LYS A O 1
ATOM 754 N N . HIS A 1 90 ? 11.981 6.554 -0.769 1.00 84.75 90 HIS A N 1
ATOM 755 C CA . HIS A 1 90 ? 12.631 6.342 0.519 1.00 84.75 90 HIS A CA 1
ATOM 756 C C . HIS A 1 90 ? 11.602 6.305 1.653 1.00 84.75 90 HIS A C 1
ATOM 758 O O . HIS A 1 90 ? 11.596 5.352 2.428 1.00 84.75 90 HIS A O 1
ATOM 764 N N . MET A 1 91 ? 10.680 7.267 1.704 1.00 87.06 91 MET A N 1
ATOM 765 C CA . MET A 1 91 ? 9.607 7.313 2.701 1.00 87.06 91 MET A CA 1
ATOM 766 C C . MET A 1 91 ? 8.729 6.063 2.659 1.00 87.06 91 MET A C 1
ATOM 768 O O . MET A 1 91 ? 8.479 5.463 3.704 1.00 87.06 91 MET A O 1
ATOM 772 N N . LYS A 1 92 ? 8.325 5.610 1.465 1.00 88.00 92 LYS A N 1
ATOM 773 C CA . LYS A 1 92 ? 7.563 4.363 1.301 1.00 88.00 92 LYS A CA 1
ATOM 774 C C . LYS A 1 92 ? 8.308 3.163 1.888 1.00 88.00 92 LYS A C 1
ATOM 776 O O . LYS A 1 92 ? 7.718 2.401 2.647 1.00 88.00 92 LYS A O 1
ATOM 781 N N . LYS A 1 93 ? 9.616 3.036 1.628 1.00 88.62 93 LYS A N 1
ATOM 782 C CA . LYS A 1 93 ? 10.456 1.983 2.231 1.00 88.62 93 LYS A CA 1
ATOM 783 C C . LYS A 1 93 ? 10.551 2.106 3.752 1.00 88.62 93 LYS A C 1
ATOM 785 O O . LYS A 1 93 ? 10.464 1.095 4.438 1.00 88.62 93 LYS A O 1
ATOM 790 N N . GLN A 1 94 ? 10.696 3.320 4.283 1.00 90.94 94 GLN A N 1
ATOM 791 C CA . GLN A 1 94 ? 10.743 3.545 5.731 1.00 90.94 94 GLN A CA 1
ATOM 792 C C . GLN A 1 94 ? 9.434 3.145 6.411 1.00 90.94 94 GLN A C 1
ATOM 794 O O . GLN A 1 94 ? 9.474 2.549 7.485 1.00 90.94 94 GLN A O 1
ATOM 799 N N . VAL A 1 95 ? 8.287 3.413 5.780 1.00 92.75 95 VAL A N 1
ATOM 800 C CA . VAL A 1 95 ? 6.970 2.988 6.279 1.00 92.75 95 VAL A CA 1
ATOM 801 C C . VAL A 1 95 ? 6.869 1.466 6.394 1.00 92.75 95 VAL A C 1
ATOM 803 O O . VAL A 1 95 ? 6.199 0.996 7.303 1.00 92.75 95 VAL A O 1
ATOM 806 N N . ARG A 1 96 ? 7.559 0.684 5.552 1.00 90.81 96 ARG A N 1
ATOM 807 C CA . ARG A 1 96 ? 7.543 -0.792 5.631 1.00 90.81 96 ARG A CA 1
ATOM 808 C C . ARG A 1 96 ? 8.257 -1.359 6.865 1.00 90.81 96 ARG A C 1
ATOM 810 O O . ARG A 1 96 ? 8.049 -2.519 7.206 1.00 90.81 96 ARG A O 1
ATOM 817 N N . LEU A 1 97 ? 9.075 -0.575 7.574 1.00 94.06 97 LEU A N 1
ATOM 818 C CA . LEU A 1 97 ? 9.691 -1.032 8.823 1.00 94.06 97 LEU A CA 1
ATOM 819 C C . LEU A 1 97 ? 8.623 -1.189 9.910 1.00 94.06 97 LEU A C 1
ATOM 821 O O . LEU A 1 97 ? 7.890 -0.246 10.188 1.00 94.06 97 LEU A O 1
ATOM 825 N N . LYS A 1 98 ? 8.590 -2.340 10.594 1.00 92.06 98 LYS A N 1
ATOM 826 C CA . LYS A 1 98 ? 7.584 -2.682 11.622 1.00 92.06 98 LYS A CA 1
ATOM 827 C C . LYS A 1 98 ? 7.205 -1.538 12.588 1.00 92.06 98 LYS A C 1
ATOM 829 O O . LYS A 1 98 ? 6.009 -1.278 12.724 1.00 92.06 98 LYS A O 1
ATOM 834 N N . PRO A 1 99 ? 8.145 -0.828 13.251 1.00 94.25 99 PRO A N 1
ATOM 835 C CA . PRO A 1 99 ? 7.773 0.267 14.154 1.00 94.25 99 PRO A CA 1
ATOM 836 C C . PRO A 1 99 ? 7.121 1.455 13.425 1.00 94.25 99 PRO A C 1
ATOM 838 O O . PRO A 1 99 ? 6.210 2.087 13.960 1.00 94.25 99 PRO A O 1
ATOM 841 N N . ASN A 1 100 ? 7.551 1.738 12.196 1.00 95.94 100 ASN A N 1
ATOM 842 C CA . ASN A 1 100 ? 7.023 2.831 11.386 1.00 95.94 100 ASN A CA 1
ATOM 843 C C . ASN A 1 100 ? 5.663 2.478 10.790 1.00 95.94 100 ASN A C 1
ATOM 845 O O . ASN A 1 100 ? 4.778 3.328 10.793 1.00 95.94 100 ASN A O 1
ATOM 849 N N . LEU A 1 101 ? 5.478 1.233 10.343 1.00 96.06 101 LEU A N 1
ATOM 850 C CA . LEU A 1 101 ? 4.211 0.742 9.809 1.00 96.06 101 LEU A CA 1
ATOM 851 C C . LEU A 1 101 ? 3.108 0.842 10.862 1.00 96.06 101 LEU A C 1
ATOM 853 O O . LEU A 1 101 ? 2.049 1.402 10.599 1.00 96.06 101 LEU A O 1
ATOM 857 N N . LYS A 1 102 ? 3.406 0.403 12.089 1.00 95.25 102 LYS A N 1
ATOM 858 C CA . LYS A 1 102 ? 2.505 0.545 13.236 1.00 95.25 102 LYS A CA 1
ATOM 859 C C . LYS A 1 102 ? 2.121 2.004 13.489 1.00 95.25 102 LYS A C 1
ATOM 861 O O . LYS A 1 102 ? 0.949 2.337 13.623 1.00 95.25 102 LYS A O 1
ATOM 866 N N . LYS A 1 103 ? 3.106 2.908 13.514 1.00 95.94 103 LYS A N 1
ATOM 867 C CA . LYS A 1 103 ? 2.847 4.345 13.690 1.00 95.94 103 LYS A CA 1
ATOM 868 C C . LYS A 1 103 ? 1.995 4.916 12.552 1.00 95.94 103 LYS A C 1
ATOM 870 O O . LYS A 1 103 ? 1.105 5.720 12.812 1.00 95.94 103 LYS A O 1
ATOM 875 N N . PHE A 1 104 ? 2.278 4.509 11.319 1.00 95.56 104 PHE A N 1
ATOM 876 C CA . PHE A 1 104 ? 1.580 4.941 10.112 1.00 95.56 104 PHE A CA 1
ATOM 877 C C . PHE A 1 104 ? 0.107 4.503 10.107 1.00 95.56 104 PHE A C 1
ATOM 879 O O . PHE A 1 104 ? -0.756 5.270 9.694 1.00 95.56 104 PHE A O 1
ATOM 886 N N . LEU A 1 105 ? -0.187 3.314 10.637 1.00 95.69 105 LEU A N 1
ATOM 887 C CA . LEU A 1 105 ? -1.519 2.704 10.635 1.00 95.69 105 LEU A CA 1
ATOM 888 C C . LEU A 1 105 ? -2.340 2.931 11.915 1.00 95.69 105 LEU A C 1
ATOM 890 O O . LEU A 1 105 ? -3.462 2.434 11.999 1.00 95.69 105 LEU A O 1
ATOM 894 N N . LYS A 1 106 ? -1.839 3.705 12.887 1.00 92.44 106 LYS A N 1
ATOM 895 C CA . LYS A 1 106 ? -2.435 3.880 14.230 1.00 92.44 106 LYS A CA 1
ATOM 896 C C . LYS A 1 106 ? -3.943 4.193 14.244 1.00 92.44 106 LYS A C 1
ATOM 898 O O . LYS A 1 106 ? -4.646 3.769 15.156 1.00 92.44 106 LYS A O 1
ATOM 903 N N . ASN A 1 107 ? -4.435 4.956 13.267 1.00 88.06 107 ASN A N 1
ATOM 904 C CA . ASN A 1 107 ? -5.840 5.382 13.182 1.00 88.06 107 ASN A CA 1
ATOM 905 C C . ASN A 1 107 ? -6.642 4.599 12.130 1.00 88.06 107 ASN A C 1
ATOM 907 O O . ASN A 1 107 ? -7.666 5.066 11.644 1.00 88.06 107 ASN A O 1
ATOM 911 N N . THR A 1 108 ? -6.170 3.412 11.769 1.00 90.44 108 THR A N 1
ATOM 912 C CA . THR A 1 108 ? -6.827 2.486 10.842 1.00 90.44 108 THR A CA 1
ATOM 913 C C . THR A 1 108 ? -7.079 1.156 11.560 1.00 90.44 108 THR A C 1
ATOM 915 O O . THR A 1 108 ? -6.607 0.977 12.688 1.00 90.44 108 THR A O 1
ATOM 918 N N . PRO A 1 109 ? -7.794 0.195 10.954 1.00 94.25 109 PRO A N 1
ATOM 919 C CA . PRO A 1 109 ? -7.795 -1.197 11.408 1.00 94.25 109 PRO A CA 1
ATOM 920 C C . PRO A 1 109 ? -6.398 -1.828 11.238 1.00 94.25 109 PRO A C 1
ATOM 922 O O . PRO A 1 109 ? -6.153 -2.589 10.302 1.00 94.25 109 PRO A O 1
ATOM 925 N N . GLU A 1 110 ? -5.471 -1.453 12.130 1.00 94.88 110 GLU A N 1
ATOM 926 C CA . GLU A 1 110 ? -4.015 -1.635 12.006 1.00 94.88 110 GLU A CA 1
ATOM 927 C C . GLU A 1 110 ? -3.634 -3.069 11.646 1.00 94.88 110 GLU A C 1
ATOM 929 O O . GLU A 1 110 ? -2.859 -3.277 10.716 1.00 94.88 110 GLU A O 1
ATOM 934 N N . GLU A 1 111 ? -4.191 -4.047 12.358 1.00 95.81 111 GLU A N 1
ATOM 935 C CA . GLU A 1 111 ? -3.899 -5.466 12.162 1.00 95.81 111 GLU A CA 1
ATOM 936 C C . GLU A 1 111 ? -4.220 -5.917 10.732 1.00 95.81 111 GLU A C 1
ATOM 938 O O . GLU A 1 111 ? -3.349 -6.422 10.024 1.00 95.81 111 GLU A O 1
ATOM 943 N N . TYR A 1 112 ? -5.443 -5.656 10.267 1.00 96.44 112 TYR A N 1
ATOM 944 C CA . TYR A 1 112 ? -5.894 -6.079 8.944 1.00 96.44 112 TYR A CA 1
ATOM 945 C C . TYR A 1 112 ? -5.138 -5.361 7.825 1.00 96.44 112 TYR A C 1
ATOM 947 O O . TYR A 1 112 ? -4.699 -5.996 6.865 1.00 96.44 112 TYR A O 1
ATOM 955 N N . MET A 1 113 ? -4.915 -4.050 7.967 1.00 96.50 113 MET A N 1
ATOM 956 C CA . MET A 1 113 ? -4.156 -3.279 6.979 1.00 96.50 113 MET A CA 1
ATOM 957 C C . MET A 1 113 ? -2.685 -3.703 6.930 1.00 96.50 113 MET A C 1
ATOM 959 O O . MET A 1 113 ? -2.101 -3.732 5.843 1.00 96.50 113 MET A O 1
ATOM 963 N N . THR A 1 114 ? -2.102 -4.074 8.075 1.00 97.44 114 THR A N 1
ATOM 964 C CA . THR A 1 114 ? -0.745 -4.632 8.170 1.00 97.44 114 THR A CA 1
ATOM 965 C C . THR A 1 114 ? -0.658 -5.983 7.465 1.00 97.44 114 THR A C 1
ATOM 967 O O . THR A 1 114 ? 0.266 -6.198 6.683 1.00 97.44 114 THR A O 1
ATOM 970 N N . ASN A 1 115 ? -1.625 -6.875 7.680 1.00 97.56 115 ASN A N 1
ATOM 971 C CA . ASN A 1 115 ? -1.627 -8.196 7.050 1.00 97.56 115 ASN A CA 1
ATOM 972 C C . ASN A 1 115 ? -1.700 -8.100 5.521 1.00 97.56 115 ASN A C 1
ATOM 974 O O . ASN A 1 115 ? -0.920 -8.763 4.839 1.00 97.56 115 ASN A O 1
ATOM 978 N N . ILE A 1 116 ? -2.554 -7.218 4.981 1.00 97.38 116 ILE A N 1
ATOM 979 C CA . ILE A 1 116 ? -2.661 -7.012 3.527 1.00 97.38 116 ILE A CA 1
ATOM 980 C C . ILE A 1 116 ? -1.323 -6.555 2.938 1.00 97.38 116 ILE A C 1
ATOM 982 O O . ILE A 1 116 ? -0.887 -7.088 1.918 1.00 97.38 116 ILE A O 1
ATOM 986 N N . ILE A 1 117 ? -0.650 -5.579 3.556 1.00 97.06 117 ILE A N 1
ATOM 987 C CA . ILE A 1 117 ? 0.588 -5.060 2.970 1.00 97.06 117 ILE A CA 1
ATOM 988 C C . ILE A 1 117 ? 1.764 -6.022 3.107 1.00 97.06 117 ILE A C 1
ATOM 990 O O . ILE A 1 117 ? 2.536 -6.172 2.162 1.00 97.06 117 ILE A O 1
ATOM 994 N N . LEU A 1 118 ? 1.870 -6.727 4.236 1.00 96.75 118 LEU A N 1
ATOM 995 C CA . LEU A 1 118 ? 2.881 -7.768 4.400 1.00 96.75 118 LEU A CA 1
ATOM 996 C C . LEU A 1 118 ? 2.663 -8.908 3.404 1.00 96.75 118 LEU A C 1
ATOM 998 O O . LEU A 1 118 ? 3.637 -9.427 2.867 1.00 96.75 118 LEU A O 1
ATOM 1002 N N . TYR A 1 119 ? 1.406 -9.254 3.106 1.00 97.75 119 TYR A N 1
ATOM 1003 C CA . TYR A 1 119 ? 1.066 -10.190 2.041 1.00 97.75 119 TYR A CA 1
ATOM 1004 C C . TYR A 1 119 ? 1.535 -9.688 0.665 1.00 97.75 119 TYR A C 1
ATOM 1006 O O . TYR A 1 119 ? 2.240 -10.417 -0.037 1.00 97.75 119 TYR A O 1
ATOM 1014 N N . ILE A 1 120 ? 1.227 -8.438 0.297 1.00 95.44 120 ILE A N 1
ATOM 1015 C CA . ILE A 1 120 ? 1.667 -7.834 -0.975 1.00 95.44 120 ILE A CA 1
ATOM 1016 C C . ILE A 1 120 ? 3.201 -7.857 -1.104 1.00 95.44 120 ILE A C 1
ATOM 1018 O O . ILE A 1 120 ? 3.721 -8.176 -2.177 1.00 95.44 120 ILE A O 1
ATOM 1022 N N . ASP A 1 121 ? 3.932 -7.592 -0.017 1.00 94.00 121 ASP A N 1
ATOM 1023 C CA . ASP A 1 121 ? 5.401 -7.615 0.007 1.00 94.00 121 ASP A CA 1
ATOM 1024 C C . ASP A 1 121 ? 5.986 -9.016 -0.278 1.00 94.00 121 ASP A C 1
ATOM 1026 O O . ASP A 1 121 ? 7.115 -9.119 -0.768 1.00 94.00 121 ASP A O 1
ATOM 1030 N N . THR A 1 122 ? 5.224 -10.097 -0.049 1.00 95.81 122 THR A N 1
ATOM 1031 C CA . THR A 1 122 ? 5.639 -11.467 -0.415 1.00 95.81 122 THR A CA 1
ATOM 1032 C C . THR A 1 122 ? 5.524 -11.768 -1.912 1.00 95.81 122 THR A C 1
ATOM 1034 O O . THR A 1 122 ? 6.119 -12.734 -2.393 1.00 95.81 122 THR A O 1
ATOM 1037 N N . LEU A 1 123 ? 4.788 -10.953 -2.677 1.00 92.94 123 LEU A N 1
ATOM 1038 C CA . LEU A 1 123 ? 4.509 -11.224 -4.084 1.00 92.94 123 LEU A CA 1
ATOM 1039 C C . LEU A 1 123 ? 5.708 -10.910 -4.992 1.00 92.94 123 LEU A C 1
ATOM 1041 O O . LEU A 1 123 ? 6.390 -9.878 -4.891 1.00 92.94 123 LEU A O 1
ATOM 1045 N N . HIS A 1 124 ? 5.918 -11.790 -5.968 1.00 89.50 124 HIS A N 1
ATOM 1046 C CA . HIS A 1 124 ? 6.875 -11.605 -7.050 1.00 89.50 124 HIS A CA 1
ATOM 1047 C C . HIS A 1 124 ? 6.183 -11.079 -8.313 1.00 89.50 124 HIS A C 1
ATOM 1049 O O . HIS A 1 124 ? 4.962 -11.073 -8.423 1.00 89.50 124 HIS A O 1
ATOM 1055 N N . TYR A 1 125 ? 6.983 -10.656 -9.292 1.00 80.56 125 TYR A N 1
ATOM 1056 C CA . TYR A 1 125 ? 6.508 -10.042 -10.538 1.00 80.56 125 TYR A CA 1
ATOM 1057 C C . TYR A 1 125 ? 5.434 -10.877 -11.267 1.00 80.56 125 TYR A C 1
ATOM 1059 O O . TYR A 1 125 ? 4.402 -10.358 -11.676 1.00 80.56 125 TYR A O 1
ATOM 1067 N N . ASN A 1 126 ? 5.636 -12.195 -11.363 1.00 85.88 126 ASN A N 1
ATOM 1068 C CA . ASN A 1 126 ? 4.702 -13.101 -12.038 1.00 85.88 126 ASN A CA 1
ATOM 1069 C C . ASN A 1 126 ? 3.640 -13.701 -11.104 1.00 85.88 126 ASN A C 1
ATOM 1071 O O . ASN A 1 126 ? 2.801 -14.475 -11.569 1.00 85.88 126 ASN A O 1
ATOM 1075 N N . SER A 1 127 ? 3.653 -13.384 -9.805 1.00 90.19 127 SER A N 1
ATOM 1076 C CA . SER A 1 127 ? 2.705 -13.964 -8.851 1.00 90.19 127 SER A CA 1
ATOM 1077 C C . SER A 1 127 ? 1.272 -13.584 -9.220 1.00 90.19 127 SER A C 1
ATOM 1079 O O . SER A 1 127 ? 1.009 -12.461 -9.660 1.00 90.19 127 SER A O 1
ATOM 1081 N N . ILE A 1 128 ? 0.355 -14.541 -9.084 1.00 94.19 128 ILE A N 1
ATOM 1082 C CA . ILE A 1 128 ? -1.089 -14.299 -9.130 1.00 94.19 128 ILE A CA 1
ATOM 1083 C C . ILE A 1 128 ? -1.497 -13.972 -7.692 1.00 94.19 128 ILE A C 1
ATOM 1085 O O . ILE A 1 128 ? -1.315 -14.839 -6.837 1.00 94.19 128 ILE A O 1
ATOM 1089 N N . PRO A 1 129 ? -1.970 -12.752 -7.393 1.00 94.00 129 PRO A N 1
ATOM 1090 C CA . PRO A 1 129 ? -2.438 -12.449 -6.052 1.00 94.00 129 PRO A CA 1
ATOM 1091 C C . PRO A 1 129 ? -3.675 -13.276 -5.686 1.00 94.00 129 PRO A C 1
ATOM 1093 O O . PRO A 1 129 ? -4.542 -13.528 -6.520 1.00 94.00 129 PRO A O 1
ATOM 1096 N N . ASP A 1 130 ? -3.748 -13.662 -4.423 1.00 96.06 130 ASP A N 1
ATOM 1097 C CA . ASP A 1 130 ? -4.908 -14.223 -3.748 1.00 96.06 130 ASP A CA 1
ATOM 1098 C C . ASP A 1 130 ? -5.806 -13.050 -3.344 1.00 96.06 130 ASP A C 1
ATOM 1100 O O . ASP A 1 130 ? -5.638 -12.415 -2.298 1.00 96.06 130 ASP A O 1
ATOM 1104 N N . TYR A 1 131 ? -6.704 -12.691 -4.256 1.00 93.56 131 TYR A N 1
ATOM 1105 C CA . TYR A 1 131 ? -7.624 -11.577 -4.058 1.00 93.56 131 TYR A CA 1
ATOM 1106 C C . TYR A 1 131 ? -8.657 -11.871 -2.964 1.00 93.56 131 TYR A C 1
ATOM 1108 O O . TYR A 1 131 ? -9.096 -10.933 -2.300 1.00 93.56 131 TYR A O 1
ATOM 1116 N N . ASP A 1 132 ? -8.987 -13.143 -2.723 1.00 93.81 132 ASP A N 1
ATOM 1117 C CA . ASP A 1 132 ? -9.923 -13.550 -1.673 1.00 93.81 132 ASP A CA 1
ATOM 1118 C C . ASP A 1 132 ? -9.317 -13.298 -0.288 1.00 93.81 132 ASP A C 1
ATOM 1120 O O . ASP A 1 132 ? -9.984 -12.759 0.598 1.00 93.81 132 ASP A O 1
ATOM 1124 N N . HIS A 1 133 ? -8.021 -13.578 -0.112 1.00 91.81 133 HIS A N 1
ATOM 1125 C CA . HIS A 1 133 ? -7.287 -13.227 1.105 1.00 91.81 133 HIS A CA 1
ATOM 1126 C C . HIS A 1 133 ? -7.309 -11.716 1.387 1.00 91.81 133 HIS A C 1
ATOM 1128 O O . HIS A 1 133 ? -7.530 -11.294 2.528 1.00 91.81 133 HIS A O 1
ATOM 1134 N N . VAL A 1 134 ? -7.087 -10.895 0.354 1.00 92.75 134 VAL A N 1
ATOM 1135 C CA . VAL A 1 134 ? -7.121 -9.427 0.465 1.00 92.75 134 VAL A CA 1
ATOM 1136 C C . VAL A 1 134 ? -8.534 -8.938 0.802 1.00 92.75 134 VAL A C 1
ATOM 1138 O O . VAL A 1 134 ? -8.695 -8.109 1.701 1.00 92.75 134 VAL A O 1
ATOM 1141 N N . ALA A 1 135 ? -9.555 -9.476 0.131 1.00 90.31 135 ALA A N 1
ATOM 1142 C CA . ALA A 1 135 ? -10.955 -9.136 0.368 1.00 90.31 135 ALA A CA 1
ATOM 1143 C C . ALA A 1 135 ? -11.400 -9.499 1.792 1.00 90.31 135 ALA A C 1
ATOM 1145 O O . ALA A 1 135 ? -11.981 -8.660 2.477 1.00 90.31 135 ALA A O 1
ATOM 1146 N N . ALA A 1 136 ? -11.050 -10.690 2.284 1.00 92.50 136 ALA A N 1
ATOM 1147 C CA . ALA A 1 136 ? -11.396 -11.135 3.633 1.00 92.50 136 ALA A CA 1
ATOM 1148 C C . ALA A 1 136 ? -10.837 -10.200 4.722 1.00 92.50 136 ALA A C 1
ATOM 1150 O O . ALA A 1 136 ? -11.543 -9.848 5.671 1.00 92.50 136 ALA A O 1
ATOM 1151 N N . HIS A 1 137 ? -9.588 -9.746 4.572 1.00 95.00 137 HIS A N 1
ATOM 1152 C CA . HIS A 1 137 ? -8.993 -8.777 5.496 1.00 95.00 137 HIS A CA 1
ATOM 1153 C C . HIS A 1 137 ? -9.665 -7.407 5.410 1.00 95.00 137 HIS A C 1
ATOM 1155 O O . HIS A 1 137 ? -9.879 -6.769 6.442 1.00 95.00 137 HIS A O 1
ATOM 1161 N N . LEU A 1 138 ? -10.030 -6.955 4.209 1.00 91.19 138 LEU A N 1
ATOM 1162 C CA . LEU A 1 138 ? -10.749 -5.696 4.034 1.00 91.19 138 LEU A CA 1
ATOM 1163 C C . LEU A 1 138 ? -12.147 -5.752 4.666 1.00 91.19 138 LEU A C 1
ATOM 1165 O O . LEU A 1 138 ? -12.540 -4.821 5.366 1.00 91.19 138 LEU A O 1
ATOM 1169 N N . GLU A 1 139 ? -12.886 -6.842 4.479 1.00 88.50 139 GLU A N 1
ATOM 1170 C CA . GLU A 1 139 ? -14.194 -7.037 5.110 1.00 88.50 139 GLU A CA 1
ATOM 1171 C C . GLU A 1 139 ? -14.097 -7.037 6.638 1.00 88.50 139 GLU A C 1
ATOM 1173 O O . GLU A 1 139 ? -14.913 -6.407 7.318 1.00 88.50 139 GLU A O 1
ATOM 1178 N N . ALA A 1 140 ? -13.091 -7.718 7.192 1.00 91.88 140 ALA A N 1
ATOM 1179 C CA . ALA A 1 140 ? -12.832 -7.717 8.627 1.00 91.88 140 ALA A CA 1
ATOM 1180 C C . ALA A 1 140 ? -12.467 -6.311 9.139 1.00 91.88 140 ALA A C 1
ATOM 1182 O O . ALA A 1 140 ? -12.977 -5.881 10.177 1.00 91.88 140 ALA A O 1
ATOM 1183 N N . ALA A 1 141 ? -11.671 -5.558 8.373 1.00 90.31 141 ALA A N 1
ATOM 1184 C CA . ALA A 1 141 ? -11.342 -4.167 8.667 1.00 90.31 141 ALA A CA 1
ATOM 1185 C C . ALA A 1 141 ? -12.597 -3.282 8.716 1.00 90.31 141 ALA A C 1
ATOM 1187 O O . ALA A 1 141 ? -12.784 -2.539 9.679 1.00 90.31 141 ALA A O 1
ATOM 1188 N N . VAL A 1 142 ? -13.487 -3.396 7.725 1.00 85.88 142 VAL A N 1
ATOM 1189 C CA . VAL A 1 142 ? -14.752 -2.642 7.673 1.00 85.88 142 VAL A CA 1
ATOM 1190 C C . VAL A 1 142 ? -15.629 -2.968 8.880 1.00 85.88 142 VAL A C 1
ATOM 1192 O O . VAL A 1 142 ? -16.080 -2.053 9.569 1.00 85.88 142 VAL A O 1
ATOM 1195 N N . LYS A 1 143 ? -15.811 -4.256 9.201 1.00 86.25 143 LYS A N 1
ATOM 1196 C CA . LYS A 1 143 ? -16.589 -4.689 10.376 1.00 86.25 143 LYS A CA 1
ATOM 1197 C C . LYS A 1 143 ? -16.027 -4.112 11.677 1.00 86.25 143 LYS A C 1
ATOM 1199 O O . LYS A 1 143 ? -16.797 -3.644 12.514 1.00 86.25 143 LYS A O 1
ATOM 1204 N N . ALA A 1 144 ? -14.702 -4.092 11.831 1.00 83.88 144 ALA A N 1
ATOM 1205 C CA . ALA A 1 144 ? -14.046 -3.530 13.009 1.00 83.88 144 ALA A CA 1
ATOM 1206 C C . ALA A 1 144 ? -14.270 -2.012 13.147 1.00 83.88 144 ALA A C 1
ATOM 1208 O O . ALA A 1 144 ? -14.515 -1.527 14.252 1.00 83.88 144 ALA A O 1
ATOM 1209 N N . VAL A 1 145 ? -14.240 -1.258 12.041 1.00 81.50 145 VAL A N 1
ATOM 1210 C CA . VAL A 1 145 ? -14.558 0.184 12.055 1.00 81.50 145 VAL A CA 1
ATOM 1211 C C . VAL A 1 145 ? -16.021 0.415 12.416 1.00 81.50 145 VAL A C 1
ATOM 1213 O O . VAL A 1 145 ? -16.308 1.248 13.275 1.00 81.50 145 VAL A O 1
ATOM 1216 N N . SER A 1 146 ? -16.946 -0.325 11.799 1.00 77.12 146 SER A N 1
ATOM 1217 C CA . SER A 1 146 ? -18.379 -0.198 12.078 1.00 77.12 146 SER A CA 1
ATOM 1218 C C . SER A 1 146 ? -18.703 -0.494 13.542 1.00 77.12 146 SER A C 1
ATOM 1220 O O . SER A 1 146 ? -19.429 0.275 14.165 1.00 77.12 146 SER A O 1
ATOM 1222 N N . ALA A 1 147 ? -18.121 -1.549 14.120 1.00 70.50 147 ALA A N 1
ATOM 1223 C CA . ALA A 1 147 ? -18.294 -1.871 15.535 1.00 70.50 147 ALA A CA 1
ATOM 1224 C C . ALA A 1 147 ? -17.792 -0.740 16.450 1.00 70.50 147 ALA A C 1
ATOM 1226 O O . ALA A 1 147 ? -18.485 -0.352 17.388 1.00 70.50 147 ALA A O 1
ATOM 1227 N N . LYS A 1 148 ? -16.633 -0.152 16.131 1.00 71.62 148 LYS A N 1
ATOM 1228 C CA . LYS A 1 148 ? -16.052 0.954 16.902 1.00 71.62 148 LYS A CA 1
ATOM 1229 C C . LYS A 1 148 ? -16.875 2.243 16.808 1.00 71.62 148 LYS A C 1
ATOM 1231 O O . LYS A 1 148 ? -17.012 2.953 17.797 1.00 71.62 148 LYS A O 1
ATOM 1236 N N . LEU A 1 149 ? -17.441 2.545 15.637 1.00 66.56 149 LEU A N 1
ATOM 1237 C CA . LEU A 1 149 ? -18.360 3.678 15.462 1.00 66.56 149 LEU A CA 1
ATOM 1238 C C . LEU A 1 149 ? -19.627 3.504 16.302 1.00 66.56 14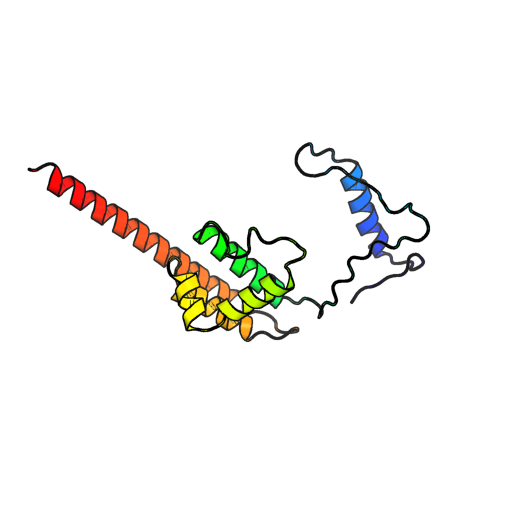9 LEU A C 1
ATOM 1240 O O . LEU A 1 149 ? -20.060 4.447 16.958 1.00 66.56 149 LEU A O 1
ATOM 1244 N N . ILE A 1 150 ? -20.188 2.295 16.312 1.00 65.44 150 ILE A N 1
ATOM 1245 C CA . ILE A 1 150 ? -21.359 1.957 17.123 1.00 65.44 150 ILE A CA 1
ATOM 1246 C C . ILE A 1 150 ? -21.043 2.114 18.621 1.00 65.44 150 ILE A C 1
ATOM 1248 O O . ILE A 1 150 ? -21.806 2.754 19.340 1.00 65.44 150 ILE A O 1
ATOM 1252 N N . GLU A 1 151 ? -19.900 1.608 19.088 1.00 59.06 151 GLU A N 1
ATOM 1253 C CA . GLU A 1 151 ? -19.459 1.746 20.485 1.00 59.06 151 GLU A CA 1
ATOM 1254 C C . GLU A 1 151 ? -19.274 3.216 20.903 1.00 59.06 151 GLU A C 1
ATOM 1256 O O . GLU A 1 151 ? -19.730 3.617 21.977 1.00 59.06 151 GLU A O 1
ATOM 1261 N N . ILE A 1 152 ? -18.663 4.043 20.046 1.00 64.62 152 ILE A N 1
ATOM 1262 C CA . ILE A 1 152 ? -18.509 5.486 20.289 1.00 64.62 152 ILE A CA 1
ATOM 1263 C C . ILE A 1 152 ? -19.879 6.153 20.427 1.00 64.62 152 ILE A C 1
ATOM 1265 O O . ILE A 1 152 ? -20.088 6.880 21.394 1.00 64.62 152 ILE A O 1
ATOM 1269 N N . LEU A 1 153 ? -20.818 5.871 19.517 1.00 62.12 153 LEU A N 1
ATOM 1270 C CA . LEU A 1 153 ? -22.171 6.434 19.566 1.00 62.12 153 LEU A CA 1
ATOM 1271 C C . LEU A 1 153 ? -22.891 6.066 20.872 1.00 62.12 153 LEU A C 1
ATOM 1273 O O . LEU A 1 153 ? -23.428 6.952 21.540 1.00 62.12 153 LEU A O 1
ATOM 1277 N N . PHE A 1 154 ? -22.833 4.798 21.292 1.00 63.78 154 PHE A N 1
ATOM 1278 C CA . PHE A 1 154 ? -23.421 4.355 22.562 1.00 63.78 154 PHE A CA 1
ATOM 1279 C C . PHE A 1 154 ? -22.744 4.984 23.788 1.00 63.78 154 PHE A C 1
ATOM 1281 O O . PHE A 1 154 ? -23.425 5.395 24.725 1.00 63.78 154 PHE A O 1
ATOM 1288 N N . THR A 1 155 ? -21.418 5.125 23.779 1.00 60.00 155 THR A N 1
ATOM 1289 C CA . THR A 1 155 ? -20.680 5.759 24.885 1.00 60.00 155 T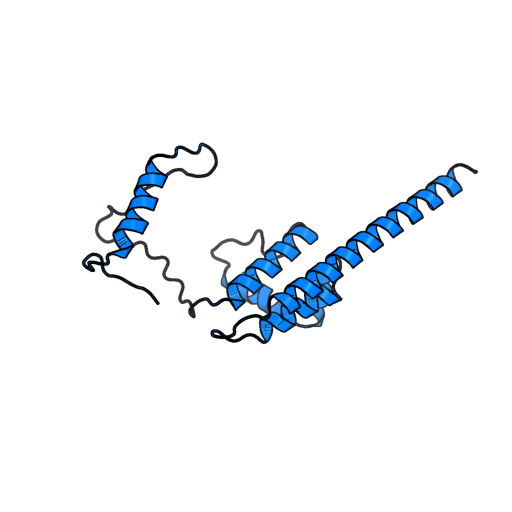HR A CA 1
ATOM 1290 C C . THR A 1 155 ? -21.005 7.250 24.989 1.00 60.00 155 THR A C 1
ATOM 1292 O O . THR A 1 155 ? -21.184 7.765 26.091 1.00 60.00 155 THR A O 1
ATOM 1295 N N . THR A 1 156 ? -21.140 7.947 23.856 1.00 59.19 156 THR A N 1
ATOM 1296 C CA . THR A 1 156 ? -21.541 9.362 23.840 1.00 59.19 156 THR A CA 1
ATOM 1297 C C . THR A 1 156 ? -22.989 9.570 24.274 1.00 59.19 156 THR A C 1
ATOM 1299 O O . THR A 1 156 ? -23.261 10.541 24.971 1.00 59.19 156 THR A O 1
ATOM 1302 N N . HIS A 1 157 ? -23.900 8.653 23.933 1.00 59.12 157 HIS A N 1
ATOM 1303 C CA . HIS A 1 157 ? -25.297 8.719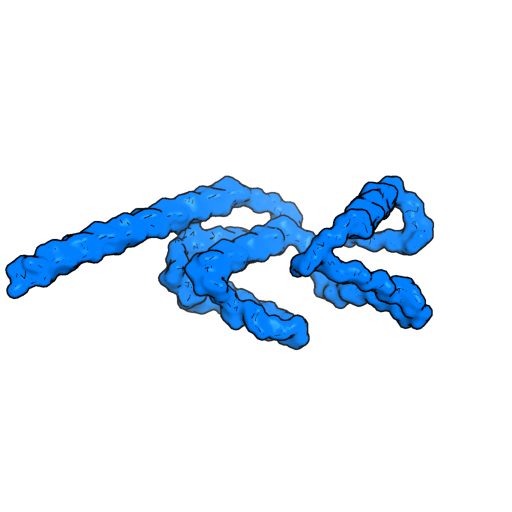 24.369 1.00 59.12 157 HIS A CA 1
ATOM 1304 C C . HIS A 1 157 ? -25.413 8.576 25.891 1.00 59.12 157 HIS A C 1
ATOM 1306 O O . HIS A 1 157 ? -26.012 9.423 26.547 1.00 59.12 157 HIS A O 1
ATOM 1312 N N . ASN A 1 158 ? -24.737 7.575 26.464 1.00 58.09 158 ASN A N 1
ATOM 1313 C CA . ASN A 1 158 ? -24.716 7.366 27.912 1.00 58.09 158 ASN A CA 1
ATOM 1314 C C . ASN A 1 158 ? -24.060 8.544 28.655 1.00 58.09 158 ASN A C 1
ATOM 1316 O O . ASN A 1 158 ? -24.499 8.907 29.741 1.00 58.09 158 ASN A O 1
ATOM 1320 N N . PHE A 1 159 ? -23.027 9.171 28.077 1.00 54.44 159 PHE A N 1
ATOM 1321 C CA . PHE A 1 159 ? -22.380 10.344 28.673 1.00 54.44 159 PHE A CA 1
ATOM 1322 C C . PHE A 1 159 ? -23.293 11.580 28.690 1.00 54.44 159 PHE A C 1
ATOM 1324 O O . PHE A 1 159 ? -23.281 12.335 29.663 1.00 54.44 159 PHE A O 1
ATOM 1331 N N . LEU A 1 160 ? -24.092 11.792 27.641 1.00 55.53 160 LEU A N 1
ATOM 1332 C CA . LEU A 1 160 ? -25.056 12.894 27.578 1.00 55.53 160 LEU A CA 1
ATOM 1333 C C . LEU A 1 160 ? -26.213 12.681 28.567 1.00 55.53 160 LEU A C 1
ATOM 1335 O O . LEU A 1 160 ? -26.535 13.599 29.315 1.00 55.53 160 LEU A O 1
ATOM 1339 N N . GLU A 1 161 ? -26.741 11.460 28.680 1.00 54.69 161 GLU A N 1
ATOM 1340 C CA . GLU A 1 161 ? -27.799 11.137 29.654 1.00 54.69 161 GLU A CA 1
ATOM 1341 C C . GLU A 1 161 ? -27.335 11.278 31.114 1.00 54.69 161 GLU A C 1
ATOM 1343 O O . GLU A 1 161 ? -28.110 11.691 31.972 1.00 54.69 161 GLU A O 1
ATOM 1348 N N . THR A 1 162 ? -26.063 11.000 31.420 1.00 54.78 162 THR A N 1
ATOM 1349 C CA . THR A 1 162 ? -25.530 11.185 32.784 1.00 54.78 162 THR A CA 1
ATOM 1350 C C . THR A 1 162 ? -25.250 12.642 33.164 1.00 54.78 162 THR A C 1
ATOM 1352 O O . THR A 1 162 ? -25.170 12.938 34.353 1.00 54.78 162 THR A O 1
ATOM 1355 N N . ASN A 1 163 ? -25.106 13.549 32.190 1.00 52.91 163 ASN A N 1
ATOM 1356 C CA . ASN A 1 163 ? -24.806 14.967 32.433 1.00 52.91 163 ASN A CA 1
ATOM 1357 C C . ASN A 1 163 ? -26.030 15.892 32.311 1.00 52.91 163 ASN A C 1
ATOM 1359 O O . ASN A 1 163 ? -25.909 17.069 32.627 1.00 52.91 163 ASN A O 1
ATOM 1363 N N . GLU A 1 164 ? -27.196 15.387 31.895 1.00 50.94 164 GLU A N 1
ATOM 1364 C CA . GLU A 1 164 ? -28.475 16.118 31.974 1.00 50.94 164 GLU A CA 1
ATOM 1365 C C . GLU A 1 164 ? -29.230 15.885 33.303 1.00 50.94 164 GLU A C 1
ATOM 1367 O O . GLU A 1 164 ? -30.295 16.460 33.519 1.00 50.94 164 GLU A O 1
ATOM 1372 N N . ILE A 1 165 ? -28.690 15.061 34.214 1.00 49.66 165 ILE A N 1
ATOM 1373 C CA . ILE A 1 165 ? -29.296 14.737 35.527 1.00 49.66 165 ILE A CA 1
ATOM 1374 C C . ILE A 1 165 ? -28.554 15.431 36.703 1.00 49.66 165 ILE A C 1
ATOM 1376 O O . ILE A 1 165 ? -28.841 15.169 37.872 1.00 49.66 165 ILE A O 1
ATOM 1380 N N . LEU A 1 166 ? -27.635 16.365 36.427 1.00 41.81 166 LEU A N 1
ATOM 1381 C CA . LEU A 1 166 ? -26.985 17.242 37.420 1.00 41.81 166 LEU A CA 1
ATOM 1382 C C . LEU A 1 166 ? -27.257 18.715 37.107 1.00 41.81 166 LEU A C 1
ATOM 1384 O O . LEU A 1 166 ? -27.439 19.480 38.082 1.00 41.81 166 LEU A O 1
#

InterPro domains:
  IPR011009 Protein kinase-like domain superfamily [SSF56112] (48-143)
  IPR050235 Casein kinase 1/Serine/threonine-protein kinase-like [PTHR11909] (38-142)

Radius of gyration: 23.45 Å; chains: 1; bounding box: 43×36×76 Å

Foldseek 3Di:
DDDDDPPDDDPCVVVVVVVVVVVVVDDDPPPDDDDDPPPDPPDDPDPPDVDDDDAPLNVLVVVLVVVLCVQVVDDPCRPPDPVCVVVVVVVVVVCLPPVNVCVSCVRFLSVLSNVSVVQSVPDDRPDDDPVVSNVVSVVVRVVVVVVVVVVVVVVVVVVVVVVVVD